Protein AF-A0A7R9QNR3-F1 (afdb_monomer)

Foldseek 3Di:
DDPFPEDEDDDQALVQKDFDADDLFWGWIDSPFKIWIFGKDAPVCLVPDLVNRVVVVVVVLCCCVPPVVVVDPPVVDDRWGKYKDALSRQVSVCVNVVVVDDPVSVRIDGNGSPPPDRIHITTMGTDPVDDDPVVVVVPPDDPD

Sequence (144 aa):
MLIQSTVRLDFEAADDLQYRGEGNSALVVSLGRDVLRFFKHAPREDKQSCEESFQRI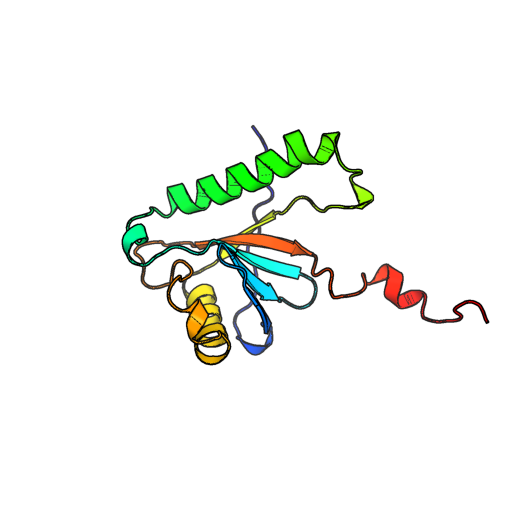QRHIHFVETVVRHVISPDFYSTPRVALLSRKQMKTIAKLIGDKRPSFRLSKGIQCADSACAQTAALLLPDYCCLPQHLRDFRTEGPI

Solvent-accessible surface area (backbone atoms only — not comparable to full-atom values): 8729 Å² total; per-residue (Å²): 132,83,85,72,67,68,37,78,74,93,67,90,62,55,86,63,48,40,82,70,51,70,64,92,57,32,41,34,36,29,59,76,64,32,26,41,41,34,63,42,41,43,77,88,46,70,77,63,46,66,62,57,57,46,51,51,51,51,52,52,41,48,45,42,67,73,47,43,54,81,76,42,65,69,90,81,54,76,84,54,34,43,31,52,37,48,44,69,46,39,46,41,49,52,60,61,42,65,83,69,56,61,76,92,55,64,73,41,42,61,91,56,50,84,49,97,54,78,58,50,70,31,38,34,40,74,28,84,91,49,82,54,72,85,62,60,74,66,76,71,80,75,90,128

Mean predicted aligned error: 7.32 Å

Structure (mmCIF, N/CA/C/O backbone):
data_AF-A0A7R9QNR3-F1
#
_entry.id   AF-A0A7R9QNR3-F1
#
loop_
_atom_site.group_PDB
_atom_site.id
_atom_site.type_symbol
_atom_site.label_atom_id
_atom_site.label_alt_id
_atom_site.label_comp_id
_atom_site.label_asym_id
_atom_site.label_entity_id
_atom_site.label_seq_id
_atom_site.pdbx_PDB_ins_code
_atom_site.Cartn_x
_atom_site.Cartn_y
_atom_site.Cartn_z
_atom_site.occupancy
_atom_site.B_iso_or_equiv
_atom_site.auth_seq_id
_atom_site.auth_comp_id
_atom_site.auth_asym_id
_atom_site.auth_atom_id
_atom_site.pdbx_PDB_model_num
ATOM 1 N N . MET A 1 1 ? -20.740 15.239 -0.648 1.00 36.44 1 MET A N 1
ATOM 2 C CA . MET A 1 1 ? -19.598 15.274 0.289 1.00 36.44 1 MET A CA 1
ATOM 3 C C . MET A 1 1 ? -19.464 13.872 0.877 1.00 36.44 1 MET A C 1
ATOM 5 O O . MET A 1 1 ? -20.308 13.485 1.671 1.00 36.44 1 MET A O 1
ATOM 9 N N . LEU A 1 2 ? -18.528 13.056 0.376 1.00 46.47 2 LEU A N 1
ATOM 10 C CA . LEU A 1 2 ? -18.314 11.686 0.866 1.00 46.47 2 LEU A CA 1
ATOM 11 C C . LEU A 1 2 ? -17.600 11.769 2.218 1.00 46.47 2 LEU A C 1
ATOM 13 O O . LEU A 1 2 ? -16.467 12.240 2.287 1.00 46.47 2 LEU A O 1
ATOM 17 N N . ILE A 1 3 ? -18.274 11.351 3.289 1.00 46.00 3 ILE A N 1
ATOM 18 C CA . ILE A 1 3 ? -17.665 11.201 4.6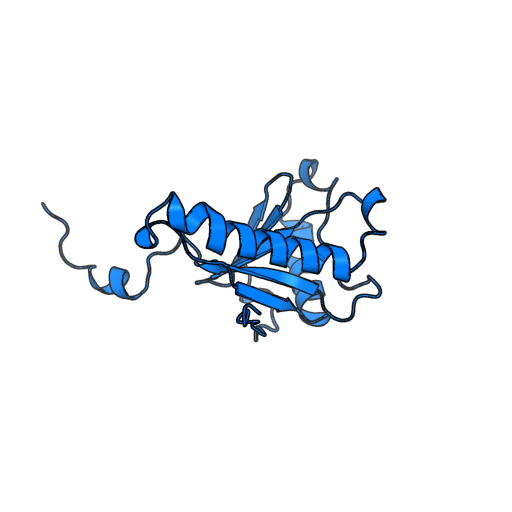13 1.00 46.00 3 ILE A CA 1
ATOM 19 C C . ILE A 1 3 ? -16.758 9.967 4.532 1.00 46.00 3 ILE A C 1
ATOM 21 O O . ILE A 1 3 ? -17.192 8.841 4.757 1.00 46.00 3 ILE A O 1
ATOM 25 N N . GLN A 1 4 ? -15.509 10.163 4.111 1.00 60.50 4 GLN A N 1
ATOM 26 C CA . GLN A 1 4 ? -14.517 9.092 4.062 1.00 60.50 4 GLN A CA 1
ATOM 27 C C . GLN A 1 4 ? -14.153 8.684 5.493 1.00 60.50 4 GLN A C 1
ATOM 29 O O . GLN A 1 4 ? -13.799 9.527 6.318 1.00 60.50 4 GLN A O 1
ATOM 34 N N . SER A 1 5 ? -14.228 7.386 5.798 1.00 69.94 5 SER A N 1
ATOM 35 C CA . SER A 1 5 ? -13.802 6.869 7.100 1.00 69.94 5 SER A CA 1
ATOM 36 C C . SER A 1 5 ? -12.274 6.814 7.161 1.00 69.94 5 SER A C 1
ATOM 38 O O . SER A 1 5 ? -11.634 5.820 6.819 1.00 69.94 5 SER A O 1
ATOM 40 N N . THR A 1 6 ? -11.674 7.924 7.575 1.00 82.62 6 THR A N 1
ATOM 41 C CA . THR A 1 6 ? -10.250 7.984 7.898 1.00 82.62 6 THR A CA 1
ATOM 42 C C . THR A 1 6 ? -9.975 7.202 9.179 1.00 82.62 6 THR A C 1
ATOM 44 O O . THR A 1 6 ? -10.734 7.277 10.144 1.00 82.62 6 THR A O 1
ATOM 47 N N . VAL A 1 7 ? -8.879 6.452 9.194 1.00 86.44 7 VAL A N 1
ATOM 48 C CA . VAL A 1 7 ? -8.469 5.584 10.299 1.00 86.44 7 VAL A CA 1
ATOM 49 C C . VAL A 1 7 ? -7.107 6.026 10.793 1.00 86.44 7 VAL A C 1
ATOM 51 O O . VAL A 1 7 ? -6.191 6.257 10.001 1.00 86.44 7 VAL A O 1
ATOM 54 N N . ARG A 1 8 ? -6.968 6.120 12.113 1.00 83.44 8 ARG A N 1
ATOM 55 C CA . ARG A 1 8 ? -5.664 6.156 12.767 1.00 83.44 8 ARG A CA 1
ATOM 56 C C . ARG A 1 8 ? -5.349 4.749 13.234 1.00 83.44 8 ARG A C 1
ATOM 58 O O . ARG A 1 8 ? -6.224 4.071 13.761 1.00 83.44 8 ARG A O 1
ATOM 65 N N . LEU A 1 9 ? -4.135 4.310 12.950 1.00 84.88 9 LEU A N 1
ATOM 66 C CA . LEU A 1 9 ? -3.680 2.982 13.320 1.00 84.88 9 LEU A CA 1
ATOM 67 C C . LEU A 1 9 ? -2.853 3.074 14.591 1.00 84.88 9 LEU A C 1
ATOM 69 O O . LEU A 1 9 ? -2.012 3.965 14.701 1.00 84.88 9 LEU A O 1
ATOM 73 N N . ASP A 1 10 ? -3.047 2.110 15.478 1.00 79.69 10 ASP A N 1
ATOM 74 C CA . ASP A 1 10 ? -2.297 1.983 16.720 1.00 79.69 10 ASP A CA 1
ATOM 75 C C . ASP A 1 10 ? -1.333 0.801 16.581 1.00 79.69 10 ASP A C 1
ATOM 77 O O . ASP A 1 10 ? -1.605 -0.314 17.011 1.00 79.69 10 ASP A O 1
ATOM 81 N N . PHE A 1 11 ? -0.210 1.044 15.904 1.00 81.25 11 PHE A N 1
ATOM 82 C CA . PHE A 1 11 ? 0.948 0.153 15.932 1.00 81.25 11 PHE A CA 1
ATOM 83 C C . PHE A 1 11 ? 2.199 0.983 16.190 1.00 81.25 11 PHE A C 1
ATOM 85 O O . PHE A 1 11 ? 2.378 2.066 15.619 1.00 81.25 11 PHE A O 1
ATOM 92 N N . GLU A 1 12 ? 3.061 0.468 17.059 1.00 67.06 12 GLU A N 1
ATOM 93 C CA . GLU A 1 12 ? 4.281 1.153 17.485 1.00 67.06 12 GLU A CA 1
ATOM 94 C C . GLU A 1 12 ? 5.549 0.394 17.075 1.00 67.06 12 GLU A C 1
ATOM 96 O O . GLU A 1 12 ? 6.577 1.027 16.810 1.00 67.06 12 GLU A O 1
ATOM 101 N N . ALA A 1 13 ? 5.474 -0.937 16.984 1.00 71.19 13 ALA A N 1
ATOM 102 C CA . ALA A 1 13 ? 6.604 -1.818 16.718 1.00 71.19 13 ALA A CA 1
ATOM 103 C C . ALA A 1 13 ? 6.573 -2.399 15.296 1.00 71.19 13 ALA A C 1
ATOM 105 O O . ALA A 1 13 ? 5.539 -2.449 14.632 1.00 71.19 13 ALA A O 1
ATOM 106 N N . ALA A 1 14 ? 7.744 -2.823 14.814 1.00 71.44 14 ALA A N 1
ATOM 107 C CA . ALA A 1 14 ? 7.875 -3.477 13.511 1.00 71.44 14 ALA A CA 1
ATOM 108 C C . ALA A 1 14 ? 7.367 -4.926 13.526 1.00 71.44 14 ALA A C 1
ATOM 110 O O . ALA A 1 14 ? 7.065 -5.457 12.462 1.00 71.44 14 ALA A O 1
ATOM 111 N N . ASP A 1 15 ? 7.274 -5.546 14.702 1.00 74.88 15 ASP A N 1
ATOM 112 C CA . ASP A 1 15 ? 6.916 -6.961 14.855 1.00 74.88 15 ASP A CA 1
ATOM 113 C C . ASP A 1 15 ? 5.451 -7.231 14.477 1.00 74.88 15 ASP A C 1
ATOM 115 O O . ASP A 1 15 ? 5.116 -8.320 14.012 1.00 74.88 15 ASP A O 1
ATOM 119 N N . ASP A 1 16 ? 4.606 -6.199 14.554 1.00 77.88 16 ASP A N 1
ATOM 120 C CA . ASP A 1 16 ? 3.215 -6.224 14.089 1.00 77.88 16 ASP A CA 1
ATOM 121 C C . ASP A 1 16 ? 3.098 -6.133 12.557 1.00 77.88 16 ASP A C 1
ATOM 123 O O . ASP A 1 16 ? 2.007 -6.251 11.991 1.00 77.88 16 ASP A O 1
ATOM 127 N N . LEU A 1 17 ? 4.217 -5.892 11.863 1.00 91.19 17 LEU A N 1
ATOM 128 C CA . LEU A 1 17 ? 4.251 -5.579 10.444 1.00 91.19 17 LEU A CA 1
ATOM 129 C C 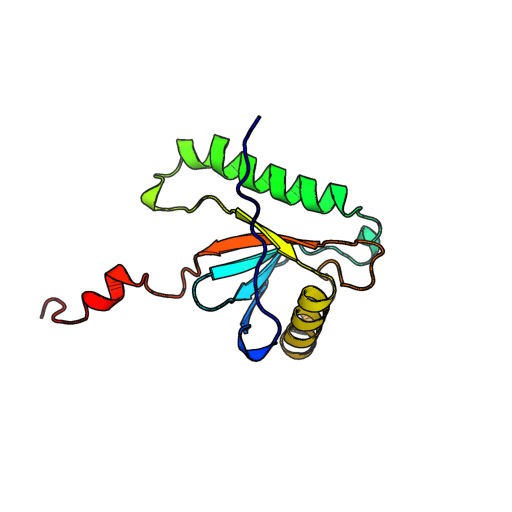. LEU A 1 17 ? 5.010 -6.624 9.636 1.00 91.19 17 LEU A C 1
ATOM 131 O O . LEU A 1 17 ? 6.124 -7.043 9.949 1.00 91.19 17 LEU A O 1
ATOM 135 N N . GLN A 1 18 ? 4.453 -6.965 8.478 1.00 93.56 18 GLN A N 1
ATOM 136 C CA . GLN A 1 18 ? 5.126 -7.836 7.520 1.00 93.56 18 GLN A CA 1
ATOM 137 C C . GLN A 1 18 ? 5.145 -7.203 6.137 1.00 93.56 18 GLN A C 1
ATOM 139 O O . GLN A 1 18 ? 4.109 -6.817 5.603 1.00 93.56 18 GLN A O 1
ATOM 144 N N . TYR A 1 19 ? 6.322 -7.116 5.516 1.00 95.06 19 TYR A N 1
ATOM 145 C CA . TYR A 1 19 ? 6.401 -6.779 4.097 1.00 95.06 19 TYR A CA 1
ATOM 146 C C . TYR A 1 19 ? 5.685 -7.867 3.293 1.00 95.06 19 TYR A C 1
ATOM 148 O O . TYR A 1 19 ? 6.056 -9.037 3.387 1.00 95.06 19 TYR A O 1
ATOM 156 N N . ARG A 1 20 ? 4.648 -7.488 2.538 1.00 95.06 20 ARG A N 1
ATOM 157 C CA . ARG A 1 20 ? 3.825 -8.450 1.795 1.00 95.06 20 ARG A CA 1
ATOM 158 C C . ARG A 1 20 ? 4.236 -8.555 0.334 1.00 95.06 20 ARG A C 1
ATOM 160 O O . ARG A 1 20 ? 4.209 -9.637 -0.238 1.00 95.06 20 ARG A O 1
ATOM 167 N N . GLY A 1 21 ? 4.611 -7.433 -0.268 1.00 95.69 21 GLY A N 1
ATOM 168 C CA . GLY A 1 21 ? 5.049 -7.384 -1.655 1.00 95.69 21 GLY A CA 1
ATOM 169 C C . GLY A 1 21 ? 4.919 -5.993 -2.253 1.00 95.69 21 GLY A C 1
ATOM 170 O O . GLY A 1 21 ? 4.434 -5.054 -1.622 1.00 95.69 21 GLY A O 1
ATOM 171 N N . GLU A 1 22 ? 5.338 -5.849 -3.506 1.00 97.12 22 GLU A N 1
ATOM 172 C CA . GLU A 1 22 ? 5.212 -4.586 -4.222 1.00 97.12 22 GLU A CA 1
ATOM 173 C C . GLU A 1 22 ? 5.020 -4.785 -5.726 1.00 97.12 22 GLU A C 1
ATOM 175 O O . GLU A 1 22 ? 5.601 -5.683 -6.338 1.00 97.12 22 GLU A O 1
ATOM 180 N N . GLY A 1 23 ? 4.228 -3.896 -6.326 1.00 94.75 23 GLY A N 1
ATOM 181 C CA . GLY A 1 23 ? 4.081 -3.686 -7.766 1.00 94.75 23 GLY A CA 1
ATOM 182 C C . GLY A 1 23 ? 5.040 -2.605 -8.285 1.00 94.75 23 GLY A C 1
ATOM 183 O O . GLY A 1 23 ? 5.900 -2.116 -7.558 1.00 94.75 23 GLY A O 1
ATOM 184 N N . ASN A 1 24 ? 4.895 -2.168 -9.540 1.00 93.06 24 ASN A N 1
ATOM 185 C CA . ASN A 1 24 ? 5.621 -0.978 -10.023 1.00 93.06 24 ASN A CA 1
ATOM 186 C C . ASN A 1 24 ? 5.088 0.317 -9.379 1.00 93.06 24 ASN A C 1
ATOM 188 O O . ASN A 1 24 ? 5.858 1.228 -9.092 1.00 93.06 24 ASN A O 1
ATOM 192 N N . SER A 1 25 ? 3.779 0.383 -9.129 1.00 91.81 25 SER A N 1
ATOM 193 C CA . SER A 1 25 ? 3.088 1.612 -8.707 1.00 91.81 25 SER A CA 1
ATOM 194 C C . SER A 1 25 ? 2.757 1.669 -7.217 1.00 91.81 25 SER A C 1
ATOM 196 O O . SER A 1 25 ? 2.351 2.723 -6.736 1.00 91.81 25 SER A O 1
ATOM 198 N N . ALA A 1 26 ? 2.873 0.552 -6.495 1.00 94.81 26 ALA A N 1
ATOM 199 C CA . ALA A 1 26 ? 2.485 0.472 -5.091 1.00 94.81 26 ALA A CA 1
ATOM 200 C C . ALA A 1 26 ? 3.316 -0.555 -4.314 1.00 94.81 26 ALA A C 1
ATOM 202 O O . ALA A 1 26 ? 3.815 -1.513 -4.905 1.00 94.81 26 ALA A O 1
ATOM 203 N N . LEU A 1 27 ? 3.418 -0.357 -3.003 1.00 95.88 27 LEU A N 1
ATOM 204 C CA . LEU A 1 27 ? 4.034 -1.257 -2.029 1.00 95.88 27 LEU A CA 1
ATOM 205 C C . LEU A 1 27 ? 3.003 -1.635 -0.961 1.00 95.88 27 LEU A C 1
ATOM 207 O O . LEU A 1 27 ? 2.170 -0.805 -0.600 1.00 95.88 27 LEU A O 1
ATOM 211 N N . VAL A 1 28 ? 3.049 -2.876 -0.472 1.00 97.00 28 VAL A N 1
ATOM 212 C CA . VAL A 1 28 ? 2.076 -3.420 0.480 1.00 97.00 28 VAL A CA 1
ATOM 213 C C . VAL A 1 28 ? 2.769 -3.944 1.739 1.00 97.00 28 VAL A C 1
ATOM 215 O O . VAL A 1 28 ? 3.701 -4.751 1.669 1.00 97.00 28 VAL A O 1
ATOM 218 N N . VAL A 1 29 ? 2.276 -3.503 2.895 1.00 95.94 29 VAL A N 1
ATOM 219 C CA . VAL A 1 29 ? 2.668 -3.975 4.229 1.00 95.94 29 VAL A CA 1
ATOM 220 C C . VAL A 1 29 ? 1.439 -4.555 4.915 1.00 95.94 29 VAL A C 1
ATOM 222 O O . VAL A 1 29 ? 0.364 -3.979 4.853 1.00 95.94 29 VAL A O 1
ATOM 225 N N . SER A 1 30 ? 1.589 -5.699 5.559 1.00 94.50 30 SER A N 1
ATOM 226 C CA . SER A 1 30 ? 0.548 -6.385 6.313 1.00 94.50 30 SER A CA 1
ATOM 227 C C . SER A 1 30 ? 0.554 -5.959 7.777 1.00 94.50 30 SER A C 1
ATOM 229 O O . SER A 1 30 ? 1.624 -5.901 8.376 1.00 94.50 30 SER A O 1
ATOM 231 N N . LEU A 1 31 ? -0.644 -5.753 8.326 1.00 91.88 31 LEU A N 1
ATOM 232 C CA . LEU A 1 31 ? -0.989 -5.539 9.739 1.00 91.88 31 LEU A CA 1
ATOM 233 C C . LEU A 1 31 ? -1.646 -6.800 10.347 1.00 91.88 31 LEU A C 1
ATOM 235 O O . LEU A 1 31 ? -2.456 -6.728 11.269 1.00 91.88 31 LEU A O 1
ATOM 239 N N . GLY A 1 32 ? -1.407 -7.971 9.752 1.00 87.88 32 GLY A N 1
ATOM 240 C CA . GLY A 1 32 ? -2.045 -9.227 10.137 1.00 87.88 32 GLY A CA 1
ATOM 241 C C . GLY A 1 32 ? -3.348 -9.459 9.377 1.00 87.88 32 GLY A C 1
ATOM 242 O O . GLY A 1 32 ? -3.365 -10.250 8.443 1.00 87.88 32 GLY A O 1
ATOM 243 N N . ARG A 1 33 ? -4.443 -8.794 9.770 1.00 88.00 33 ARG A N 1
ATOM 244 C CA . ARG A 1 33 ? -5.761 -8.955 9.108 1.00 88.00 33 ARG A CA 1
ATOM 245 C C . ARG A 1 33 ? -6.036 -7.941 8.007 1.00 88.00 33 ARG A C 1
ATOM 247 O O . ARG A 1 33 ? -6.865 -8.198 7.140 1.00 88.00 33 ARG A O 1
ATOM 254 N N . ASP A 1 34 ? -5.335 -6.821 8.051 1.00 92.44 34 ASP A N 1
ATOM 255 C CA . ASP A 1 34 ? -5.422 -5.756 7.066 1.00 92.44 34 ASP A CA 1
ATOM 256 C C . ASP A 1 34 ? -4.062 -5.556 6.401 1.00 92.44 34 ASP A C 1
ATOM 258 O O . ASP A 1 34 ? -3.017 -5.973 6.906 1.00 92.44 34 ASP A O 1
ATOM 262 N N . VAL A 1 35 ? -4.065 -4.871 5.267 1.00 95.56 35 VAL A N 1
ATOM 263 C CA . VAL A 1 35 ? -2.870 -4.414 4.577 1.00 95.56 35 VAL A CA 1
ATOM 264 C C . VAL A 1 35 ? -2.921 -2.911 4.349 1.00 95.56 35 VAL A C 1
ATOM 266 O O . VAL A 1 35 ? -3.949 -2.325 4.009 1.00 95.56 35 VAL A O 1
ATOM 269 N N . LEU A 1 36 ? -1.759 -2.293 4.490 1.00 96.12 36 LEU A N 1
ATOM 270 C CA . LEU A 1 36 ? -1.463 -0.938 4.076 1.00 96.12 36 LEU A CA 1
ATOM 271 C C . LEU A 1 36 ? -0.869 -0.958 2.676 1.00 96.12 36 LEU A C 1
ATOM 273 O O . LEU A 1 36 ? 0.197 -1.534 2.448 1.00 96.12 36 LEU A O 1
ATOM 277 N N . ARG A 1 37 ? -1.533 -0.286 1.740 1.00 96.31 37 ARG A N 1
ATOM 278 C CA . ARG A 1 37 ? -1.063 -0.099 0.370 1.00 96.31 37 ARG A CA 1
ATOM 279 C C . ARG A 1 37 ? -0.645 1.352 0.153 1.00 96.31 37 ARG A C 1
ATOM 281 O O . ARG A 1 37 ? -1.471 2.263 0.149 1.00 96.31 37 ARG A O 1
ATOM 288 N N . PHE A 1 38 ? 0.646 1.536 -0.090 1.00 94.12 38 PHE A N 1
ATOM 289 C CA . PHE A 1 38 ? 1.288 2.818 -0.360 1.00 94.12 38 PHE A CA 1
ATOM 290 C C . PHE A 1 38 ? 1.502 2.993 -1.857 1.00 94.12 38 PHE A C 1
ATOM 292 O O . PHE A 1 38 ? 1.943 2.059 -2.529 1.00 94.12 38 PHE A O 1
ATOM 299 N N . PHE A 1 39 ? 1.246 4.187 -2.387 1.00 92.12 39 PHE A N 1
ATOM 300 C CA . PHE A 1 39 ? 1.674 4.520 -3.742 1.00 92.12 39 PHE A CA 1
ATOM 301 C C . PHE A 1 39 ? 3.178 4.787 -3.774 1.00 92.12 39 PHE A C 1
ATOM 303 O O . PHE A 1 39 ? 3.744 5.343 -2.835 1.00 92.12 39 PHE A O 1
ATOM 310 N N . LYS A 1 40 ? 3.822 4.341 -4.855 1.00 90.38 40 LYS A N 1
ATOM 311 C CA . LYS A 1 40 ? 5.240 4.590 -5.093 1.00 90.38 40 LYS A CA 1
ATOM 312 C C . LYS A 1 40 ? 5.445 5.787 -6.010 1.00 90.38 40 LYS A C 1
ATOM 314 O O . LYS A 1 40 ? 4.669 5.981 -6.950 1.00 90.38 40 LYS A O 1
ATOM 319 N N . HIS A 1 41 ? 6.537 6.494 -5.763 1.00 85.38 41 HIS A N 1
ATOM 320 C CA . HIS A 1 41 ? 6.973 7.683 -6.480 1.00 85.38 41 HIS A CA 1
ATOM 321 C C . HIS A 1 41 ? 8.424 7.493 -6.926 1.00 85.38 41 HIS A C 1
ATOM 323 O O . HIS A 1 41 ? 9.211 6.808 -6.261 1.00 85.38 41 HIS A O 1
ATOM 329 N N . ALA A 1 42 ? 8.767 8.022 -8.096 1.00 81.94 42 ALA A N 1
ATOM 33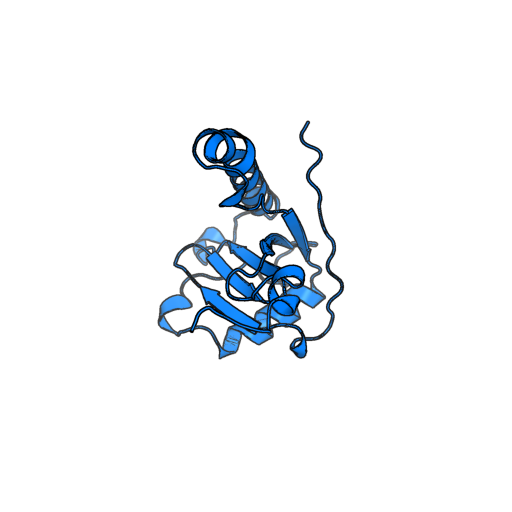0 C CA . ALA A 1 42 ? 10.158 8.079 -8.528 1.00 81.94 42 ALA A CA 1
ATOM 331 C C . ALA A 1 42 ? 10.908 9.192 -7.763 1.00 81.94 42 ALA A C 1
ATOM 333 O O . ALA A 1 42 ? 10.291 10.195 -7.433 1.00 81.94 42 ALA A O 1
ATOM 334 N N . PRO A 1 43 ? 12.237 9.107 -7.577 1.00 68.38 43 PRO A N 1
ATOM 335 C CA . PRO A 1 43 ? 13.013 10.138 -6.872 1.00 68.38 43 PRO A CA 1
ATOM 336 C C . PRO A 1 43 ? 12.880 11.550 -7.471 1.00 68.38 43 PRO A C 1
ATOM 338 O O . PRO A 1 43 ? 12.994 12.563 -6.795 1.00 68.38 43 PRO A O 1
ATOM 341 N N . ARG A 1 44 ? 12.617 11.652 -8.781 1.00 60.88 44 ARG A N 1
ATOM 342 C CA . ARG A 1 44 ? 12.366 12.945 -9.449 1.00 60.88 44 ARG A CA 1
ATOM 343 C C . ARG A 1 44 ? 10.958 13.493 -9.191 1.00 60.88 44 ARG A C 1
ATOM 345 O O . ARG A 1 44 ? 10.724 14.680 -9.394 1.00 60.88 44 ARG A O 1
ATOM 352 N N . GLU A 1 45 ? 10.047 12.634 -8.746 1.00 59.19 45 GLU A N 1
ATOM 353 C CA . GLU A 1 45 ? 8.690 12.956 -8.301 1.00 59.19 45 GLU A CA 1
ATOM 354 C C . GLU A 1 45 ? 8.647 13.265 -6.794 1.00 59.19 45 GLU A C 1
ATOM 356 O O . GLU A 1 45 ? 7.571 13.545 -6.285 1.00 59.19 45 GLU A O 1
ATOM 361 N N . ASP A 1 46 ? 9.782 13.303 -6.079 1.00 54.50 46 ASP A N 1
ATOM 362 C CA . ASP A 1 46 ? 9.854 13.649 -4.642 1.00 54.50 46 ASP A CA 1
ATOM 363 C C . ASP A 1 46 ? 9.380 15.086 -4.325 1.00 54.50 46 ASP A C 1
ATOM 365 O O . ASP A 1 46 ? 9.279 15.481 -3.164 1.00 54.50 46 ASP A O 1
ATOM 369 N N . LYS A 1 47 ? 9.057 15.879 -5.358 1.00 55.12 47 LYS A N 1
ATOM 370 C CA . LYS A 1 47 ? 8.358 17.168 -5.236 1.00 55.12 47 LYS A CA 1
ATOM 371 C C . LYS A 1 47 ? 6.838 17.039 -5.146 1.00 55.12 47 LYS A C 1
ATOM 373 O O . LYS A 1 47 ? 6.175 18.055 -4.959 1.00 55.12 47 LYS A O 1
ATOM 378 N N . GLN A 1 48 ? 6.290 15.837 -5.313 1.00 63.12 48 GLN A N 1
ATOM 379 C CA . GLN A 1 48 ? 4.858 15.615 -5.230 1.00 63.12 48 GLN A CA 1
ATOM 380 C C . GLN A 1 48 ? 4.413 15.899 -3.794 1.00 63.12 48 GLN A C 1
ATOM 382 O O . GLN A 1 48 ? 4.899 15.303 -2.829 1.00 63.12 48 GLN A O 1
ATOM 387 N N . SER A 1 49 ? 3.550 16.897 -3.649 1.00 69.19 49 SER A N 1
ATOM 388 C CA . SER A 1 49 ? 3.106 17.367 -2.344 1.00 69.19 49 SER A CA 1
ATOM 389 C C . SER A 1 49 ? 2.319 16.269 -1.624 1.00 69.19 49 SER A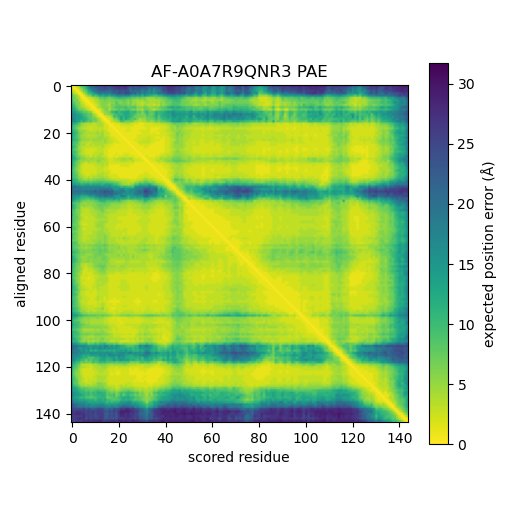 C 1
ATOM 391 O O . SER A 1 49 ? 1.685 15.414 -2.247 1.00 69.19 49 SER A O 1
ATOM 393 N N . CYS A 1 50 ? 2.307 16.308 -0.289 1.00 75.25 50 CYS A N 1
ATOM 394 C CA . CYS A 1 50 ? 1.441 15.437 0.516 1.00 75.25 50 CYS A CA 1
ATOM 395 C C . CYS A 1 50 ? -0.017 15.485 0.051 1.00 75.25 50 CYS A C 1
ATOM 397 O O . CYS A 1 50 ? -0.714 14.473 0.069 1.00 75.25 50 CYS A O 1
ATOM 399 N N . GLU A 1 51 ? -0.445 16.667 -0.390 1.00 80.12 51 GLU A N 1
ATOM 400 C CA . GLU A 1 51 ? -1.773 16.926 -0.922 1.00 80.12 51 GLU A CA 1
ATOM 401 C C . GLU A 1 51 ? -2.030 16.127 -2.204 1.00 80.12 51 GLU A C 1
ATOM 403 O O . GLU A 1 51 ? -3.034 15.432 -2.308 1.00 80.12 51 GLU A O 1
ATOM 408 N N . GLU A 1 52 ? -1.098 16.116 -3.158 1.00 82.56 52 GLU A N 1
ATOM 409 C CA . GLU A 1 52 ? -1.240 15.327 -4.390 1.00 82.56 52 GLU A CA 1
ATOM 410 C C . GLU A 1 52 ? -1.273 13.817 -4.115 1.00 82.56 52 GLU A C 1
ATOM 412 O O . GLU A 1 52 ? -2.064 13.084 -4.725 1.00 82.56 52 GLU A O 1
ATOM 417 N N . SER A 1 53 ? -0.453 13.344 -3.171 1.00 81.94 53 SER A N 1
ATOM 418 C CA . SER A 1 53 ? -0.480 11.953 -2.702 1.00 81.94 53 SER A CA 1
ATOM 419 C C . SER A 1 53 ? -1.832 11.603 -2.074 1.00 81.94 53 SER A C 1
ATOM 421 O O . SER A 1 53 ? -2.412 10.554 -2.376 1.00 81.94 53 SER A O 1
ATOM 423 N N . PHE A 1 54 ? -2.379 12.498 -1.251 1.00 86.12 54 PHE A N 1
ATOM 424 C CA . PHE A 1 54 ? -3.686 12.327 -0.626 1.00 86.12 54 PHE A CA 1
ATOM 425 C C . PHE A 1 54 ? -4.822 12.347 -1.657 1.00 86.12 54 PHE A C 1
ATOM 427 O O . PHE A 1 54 ? -5.645 11.433 -1.695 1.00 86.12 54 PHE A O 1
ATOM 434 N N . GLN A 1 55 ? -4.815 13.298 -2.590 1.00 88.38 55 GLN A N 1
ATOM 435 C CA . GLN A 1 55 ? -5.775 13.363 -3.694 1.00 88.38 55 GLN A CA 1
ATOM 436 C C . GLN A 1 55 ? -5.723 12.116 -4.580 1.00 88.38 55 GLN A C 1
ATOM 438 O O . GLN A 1 55 ? -6.745 11.668 -5.102 1.00 88.38 55 GLN A O 1
ATOM 443 N N . ARG A 1 56 ? -4.546 11.510 -4.771 1.00 89.38 56 ARG A N 1
ATOM 444 C CA . ARG A 1 56 ? -4.422 10.231 -5.486 1.00 89.38 56 ARG A CA 1
ATOM 445 C C . ARG A 1 56 ? -5.146 9.100 -4.753 1.00 89.38 56 ARG A C 1
ATOM 447 O O . ARG A 1 56 ? -5.835 8.314 -5.403 1.00 89.38 56 ARG A O 1
ATOM 454 N N . ILE A 1 57 ? -5.035 9.038 -3.427 1.00 91.94 57 ILE A N 1
ATOM 455 C CA . ILE A 1 57 ? -5.790 8.098 -2.585 1.00 91.94 57 ILE A CA 1
ATOM 456 C C . ILE A 1 57 ? -7.294 8.356 -2.704 1.00 91.94 57 ILE A C 1
ATOM 458 O O . ILE A 1 57 ? -8.053 7.423 -2.964 1.00 91.94 57 ILE A O 1
ATOM 462 N N . GLN A 1 58 ? -7.723 9.614 -2.601 1.00 91.81 58 GLN A N 1
ATOM 463 C CA . GLN A 1 58 ? -9.137 9.972 -2.700 1.00 91.81 58 GLN A CA 1
ATOM 464 C C . GLN A 1 58 ? -9.731 9.624 -4.064 1.00 91.81 58 GLN A C 1
ATOM 466 O O . GLN A 1 58 ? 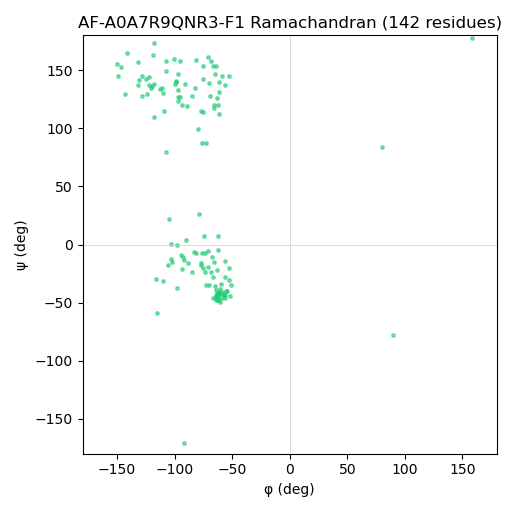-10.808 9.036 -4.122 1.00 91.81 58 GLN A O 1
ATOM 471 N N . ARG A 1 59 ? -9.014 9.911 -5.158 1.00 93.56 59 ARG A N 1
ATOM 472 C CA . ARG A 1 59 ? -9.426 9.518 -6.514 1.00 93.56 59 ARG A CA 1
ATOM 473 C C . ARG A 1 59 ? -9.548 8.005 -6.659 1.00 93.56 59 ARG A C 1
ATOM 475 O O . ARG A 1 59 ? -10.472 7.538 -7.315 1.00 93.56 59 ARG A O 1
ATOM 482 N N . HIS A 1 60 ? -8.645 7.242 -6.041 1.00 93.94 60 HIS A N 1
ATOM 483 C CA . HIS A 1 60 ? -8.717 5.783 -6.060 1.00 93.94 60 HIS A CA 1
ATOM 484 C C . HIS A 1 60 ? -9.973 5.263 -5.353 1.00 93.94 60 HIS A C 1
ATOM 486 O O . HIS A 1 60 ? -10.687 4.443 -5.918 1.00 93.94 60 HIS A O 1
ATOM 492 N N . ILE A 1 61 ? -10.263 5.763 -4.149 1.00 93.50 61 ILE A N 1
ATOM 493 C CA . ILE A 1 61 ? -11.469 5.382 -3.398 1.00 93.50 61 ILE A CA 1
ATOM 494 C C . ILE A 1 61 ? -12.722 5.786 -4.172 1.00 93.50 61 ILE A C 1
ATOM 496 O O . ILE A 1 61 ? -13.607 4.959 -4.368 1.00 93.50 61 ILE A O 1
ATOM 500 N N . HIS A 1 62 ? -12.756 7.017 -4.685 1.00 94.12 62 HIS A N 1
ATOM 501 C CA . HIS A 1 62 ? -13.878 7.512 -5.471 1.00 94.12 62 HIS A CA 1
ATOM 502 C C . HIS A 1 62 ? -14.155 6.616 -6.681 1.00 94.12 62 HIS A C 1
ATOM 504 O O . HIS A 1 62 ? -15.292 6.220 -6.889 1.00 94.12 62 HIS A O 1
ATOM 510 N N . PHE A 1 63 ? -13.117 6.226 -7.426 1.00 94.12 63 PHE A N 1
ATOM 511 C CA . PHE A 1 63 ? -13.253 5.295 -8.546 1.00 94.12 63 PHE A CA 1
ATOM 512 C C . PHE A 1 63 ? -13.847 3.942 -8.122 1.00 94.12 63 PHE A C 1
ATOM 514 O O . PHE A 1 63 ? -14.702 3.395 -8.818 1.00 94.12 63 PHE A O 1
ATOM 521 N N . VAL A 1 64 ? -13.431 3.399 -6.974 1.00 93.38 64 VAL A N 1
ATOM 522 C CA . VAL A 1 64 ? -14.005 2.149 -6.454 1.00 93.38 64 VAL A CA 1
ATOM 523 C C . VAL A 1 64 ? -15.492 2.323 -6.122 1.00 93.38 64 VAL A C 1
ATOM 525 O O . VAL A 1 64 ? -16.315 1.488 -6.491 1.00 93.38 64 VAL A O 1
ATOM 528 N N . GLU A 1 65 ? -15.858 3.426 -5.477 1.00 91.19 65 GLU A N 1
ATOM 529 C CA . GLU A 1 65 ? -17.234 3.679 -5.043 1.00 91.19 65 GLU A CA 1
ATOM 530 C C . GLU A 1 65 ? -18.196 4.018 -6.185 1.00 91.19 65 GLU A C 1
ATOM 532 O O . GLU A 1 65 ? -19.368 3.651 -6.102 1.00 91.19 65 GLU A O 1
ATOM 537 N N . THR A 1 66 ? -17.728 4.720 -7.221 1.00 92.81 66 THR A N 1
ATOM 538 C CA . THR A 1 66 ? -18.587 5.248 -8.295 1.00 92.81 66 THR A CA 1
ATOM 539 C C . THR A 1 66 ? -18.480 4.503 -9.610 1.00 92.81 66 THR A C 1
ATOM 541 O O . THR A 1 66 ? -19.363 4.652 -10.445 1.00 92.81 66 THR A O 1
ATOM 544 N N . VAL A 1 67 ? -17.430 3.711 -9.823 1.00 94.31 67 VAL A N 1
ATOM 545 C CA . VAL A 1 67 ? -17.271 2.923 -11.052 1.00 94.31 67 VAL A CA 1
ATOM 546 C C . VAL A 1 67 ? -17.310 1.443 -10.723 1.00 94.31 67 VAL A C 1
ATOM 548 O O . VAL A 1 67 ? -18.190 0.734 -11.205 1.00 94.31 67 VAL A O 1
ATOM 551 N N . VAL A 1 68 ? -16.403 0.968 -9.864 1.00 93.81 68 VAL A N 1
ATOM 552 C CA . VAL A 1 68 ? -16.271 -0.475 -9.591 1.00 93.81 68 VAL A CA 1
ATOM 553 C C . VAL A 1 68 ? -17.552 -1.044 -8.989 1.00 93.81 68 VAL A C 1
ATOM 555 O O . VAL A 1 68 ? -18.007 -2.094 -9.436 1.00 93.81 68 VAL A O 1
ATOM 558 N N . ARG A 1 69 ? -18.192 -0.310 -8.073 1.00 90.19 69 ARG A N 1
ATOM 559 C CA . ARG A 1 69 ? -19.471 -0.690 -7.455 1.00 90.19 69 ARG A CA 1
ATOM 560 C C . ARG A 1 69 ? -20.588 -1.030 -8.443 1.00 90.19 69 ARG A C 1
ATOM 562 O O . ARG A 1 69 ? -21.472 -1.811 -8.107 1.00 90.19 69 ARG A O 1
ATOM 569 N N . HIS A 1 70 ? -20.593 -0.418 -9.625 1.00 92.75 70 HIS A N 1
ATOM 570 C CA . HIS A 1 70 ? -21.642 -0.631 -10.626 1.00 92.75 70 HIS A CA 1
ATOM 571 C C . HIS A 1 70 ? -21.301 -1.727 -11.638 1.00 92.75 70 HIS A C 1
ATOM 573 O O . HIS A 1 70 ? -22.169 -2.133 -12.404 1.00 92.75 70 HIS A O 1
ATOM 579 N N . VAL A 1 71 ? -20.053 -2.197 -11.649 1.00 95.75 71 VAL A N 1
ATOM 580 C CA . VAL A 1 71 ? -19.555 -3.190 -12.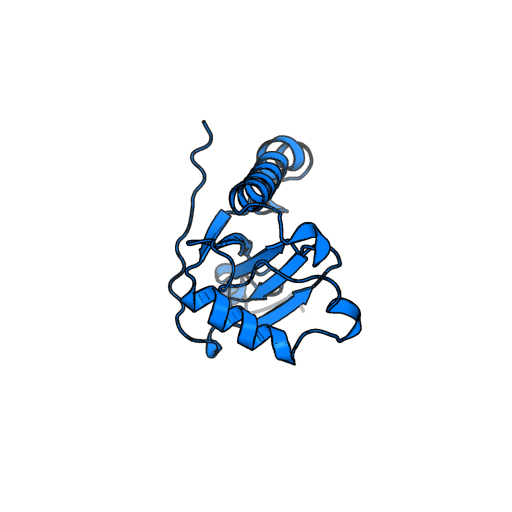612 1.00 95.75 71 VAL A CA 1
ATOM 581 C C . VAL A 1 71 ? -19.290 -4.539 -11.942 1.00 95.75 71 VAL A C 1
ATOM 583 O O . VAL A 1 71 ? -19.436 -5.580 -12.575 1.00 95.75 71 VAL A O 1
ATOM 586 N N . ILE A 1 72 ? -18.909 -4.535 -10.664 1.00 95.00 72 ILE A N 1
ATOM 587 C CA . ILE A 1 72 ? -18.545 -5.725 -9.891 1.00 95.00 72 ILE A CA 1
ATOM 588 C C . ILE A 1 72 ? -19.456 -5.811 -8.664 1.00 95.00 72 ILE A C 1
ATOM 590 O O . ILE A 1 72 ? -19.696 -4.795 -8.011 1.00 95.00 72 ILE A O 1
ATOM 594 N N . SER A 1 73 ? -19.947 -7.017 -8.331 1.00 91.88 73 SER A N 1
ATOM 595 C CA . SER A 1 73 ? -20.733 -7.208 -7.102 1.00 91.88 73 SER A CA 1
ATOM 596 C C . SER A 1 73 ? -19.928 -6.744 -5.878 1.00 91.88 73 SER A C 1
ATOM 598 O O . SER A 1 73 ? -18.741 -7.084 -5.785 1.00 91.88 73 SER A O 1
ATOM 600 N N . PRO A 1 74 ? -20.551 -6.032 -4.919 1.00 88.38 74 PRO A N 1
ATOM 601 C CA . PRO A 1 74 ? -19.935 -5.673 -3.642 1.00 88.38 74 PRO A CA 1
ATOM 602 C C . PRO A 1 74 ? -19.332 -6.849 -2.865 1.00 88.38 74 PRO A C 1
ATOM 604 O O . PRO A 1 74 ? -18.448 -6.632 -2.046 1.00 88.38 74 PRO A O 1
ATOM 607 N N . ASP A 1 75 ? -19.743 -8.087 -3.145 1.00 89.31 75 ASP A N 1
ATOM 608 C CA . ASP A 1 75 ? -19.189 -9.284 -2.496 1.00 89.31 75 ASP A CA 1
ATOM 609 C C . ASP A 1 75 ? -17.752 -9.612 -2.941 1.00 89.31 75 ASP A C 1
ATOM 611 O O . ASP A 1 75 ? -17.033 -10.330 -2.249 1.00 89.31 75 ASP A O 1
ATOM 615 N N . PHE A 1 76 ? -17.310 -9.089 -4.091 1.00 90.38 76 PHE A N 1
ATOM 616 C CA . PHE A 1 76 ? -15.992 -9.388 -4.669 1.00 90.38 76 PHE A CA 1
ATOM 617 C C . PHE A 1 76 ? -14.960 -8.278 -4.470 1.00 90.38 76 PHE A C 1
ATOM 619 O O . PHE A 1 76 ? -13.823 -8.405 -4.930 1.00 90.38 76 PHE A O 1
ATOM 626 N N . TYR A 1 77 ? -15.320 -7.176 -3.811 1.00 90.56 77 TYR A N 1
ATOM 627 C CA . TYR A 1 77 ? -14.374 -6.107 -3.520 1.00 90.56 77 TYR A CA 1
ATOM 628 C C . TYR A 1 77 ? -14.691 -5.425 -2.191 1.00 90.56 77 TYR A C 1
ATOM 630 O O . TYR A 1 77 ? -15.829 -5.351 -1.753 1.00 90.56 77 TYR A O 1
ATOM 638 N N . SER A 1 78 ? -13.667 -4.870 -1.550 1.00 89.44 78 SER A N 1
ATOM 639 C CA . SER A 1 78 ? -13.851 -3.974 -0.406 1.00 89.44 78 SER A CA 1
ATOM 640 C C . SER A 1 78 ? -13.468 -2.557 -0.788 1.00 89.44 78 SER A C 1
ATOM 642 O O . SER A 1 78 ? -12.414 -2.335 -1.391 1.00 89.44 78 SER A O 1
ATOM 644 N N . THR A 1 79 ? -14.303 -1.590 -0.406 1.00 91.25 79 THR A N 1
ATOM 645 C CA . THR A 1 79 ? -13.951 -0.174 -0.518 1.00 91.25 79 THR A CA 1
ATOM 646 C C . THR A 1 79 ? -12.784 0.127 0.426 1.00 91.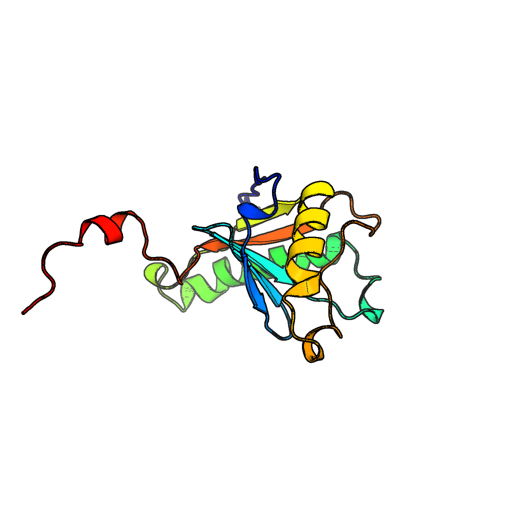25 79 THR A C 1
ATOM 648 O O . THR A 1 79 ? -12.920 -0.071 1.637 1.00 91.25 79 THR A O 1
ATOM 651 N N . PRO A 1 80 ? -11.634 0.602 -0.086 1.00 93.00 80 PRO A N 1
ATOM 652 C CA . PRO A 1 80 ? -10.498 0.927 0.762 1.00 93.00 80 PRO A CA 1
ATOM 653 C C . PRO A 1 80 ? -10.811 2.087 1.706 1.00 93.00 80 PRO A C 1
ATOM 655 O O . PRO A 1 80 ? -11.504 3.036 1.336 1.00 93.00 80 PRO A O 1
ATOM 658 N N . ARG A 1 81 ? -10.220 2.056 2.900 1.00 94.06 81 ARG A N 1
ATOM 659 C CA . ARG A 1 81 ? -10.253 3.175 3.852 1.00 94.06 81 ARG A CA 1
ATOM 660 C C . ARG A 1 81 ? -8.949 3.958 3.787 1.00 94.06 81 ARG A C 1
ATOM 662 O O . ARG A 1 81 ? -7.928 3.440 3.338 1.00 94.06 81 ARG A O 1
ATOM 669 N N . VAL A 1 82 ? -8.964 5.204 4.248 1.00 93.88 82 VAL A N 1
ATOM 670 C CA . VAL A 1 82 ? -7.741 6.013 4.331 1.00 93.88 82 VAL A CA 1
ATOM 671 C C . VAL A 1 82 ? -7.092 5.787 5.689 1.00 93.88 82 VAL A C 1
ATOM 673 O O . VAL A 1 82 ? -7.698 6.101 6.708 1.00 93.88 82 VAL A O 1
ATOM 676 N N . ALA A 1 83 ? -5.863 5.280 5.720 1.00 92.75 83 ALA A N 1
ATOM 677 C CA . ALA A 1 83 ? -5.048 5.246 6.930 1.00 92.75 83 ALA A CA 1
ATOM 678 C C . ALA A 1 83 ? -4.127 6.467 6.964 1.00 92.75 83 ALA A C 1
ATOM 680 O O . ALA A 1 83 ? -3.382 6.697 6.012 1.00 92.75 83 ALA A O 1
ATOM 681 N N . LEU A 1 84 ? -4.162 7.228 8.059 1.00 90.88 84 LEU A N 1
ATOM 682 C CA . LEU A 1 84 ? -3.188 8.284 8.333 1.00 90.88 84 LEU A CA 1
ATOM 683 C C . LEU A 1 84 ? -2.104 7.749 9.260 1.00 90.88 84 LEU A C 1
ATOM 685 O O . LEU A 1 84 ? -2.398 7.226 10.335 1.00 90.88 84 LEU A O 1
ATOM 689 N N . LEU A 1 85 ? -0.854 7.910 8.842 1.00 89.19 85 LEU A N 1
ATOM 690 C CA . LEU A 1 85 ? 0.319 7.412 9.537 1.00 89.19 85 LEU A CA 1
ATOM 691 C C . LEU A 1 85 ? 1.155 8.565 10.076 1.00 89.19 85 LEU A C 1
ATOM 693 O O . LEU A 1 85 ? 1.457 9.541 9.379 1.00 89.19 85 LEU A O 1
ATOM 697 N N . SER A 1 86 ? 1.564 8.412 11.331 1.00 88.31 86 SER A N 1
ATOM 698 C CA . SER A 1 86 ? 2.519 9.303 11.977 1.00 88.31 86 SER A CA 1
ATOM 699 C C . SER A 1 86 ? 3.929 9.123 11.411 1.00 88.31 86 SER A C 1
ATOM 701 O O . SER A 1 86 ? 4.290 8.081 10.855 1.00 88.31 86 SER A O 1
ATOM 703 N N . ARG A 1 87 ? 4.787 10.120 11.646 1.00 86.06 87 ARG A N 1
ATOM 704 C CA . ARG A 1 87 ? 6.213 10.044 11.305 1.00 86.06 87 ARG A CA 1
ATOM 705 C C . ARG A 1 87 ? 6.903 8.823 11.933 1.00 86.06 87 ARG A C 1
ATOM 707 O O . ARG A 1 87 ? 7.717 8.184 11.272 1.00 86.06 87 ARG A O 1
ATOM 714 N N . LYS A 1 88 ? 6.572 8.485 13.188 1.00 87.69 88 LYS A N 1
ATOM 715 C CA . LYS A 1 88 ? 7.121 7.317 13.906 1.00 87.69 88 LYS A CA 1
ATOM 716 C C . LYS A 1 88 ? 6.774 6.020 13.171 1.00 87.69 88 LYS A C 1
ATOM 718 O O . LYS A 1 88 ? 7.673 5.253 12.846 1.00 87.69 88 LYS A O 1
ATOM 723 N N . GLN A 1 89 ? 5.506 5.838 12.812 1.00 90.31 89 GLN A N 1
ATOM 724 C CA . GLN A 1 89 ? 5.034 4.669 12.063 1.00 90.31 89 GLN A CA 1
ATOM 725 C C . GLN A 1 89 ? 5.696 4.547 10.690 1.00 90.31 89 GLN A C 1
ATOM 727 O O . GLN A 1 89 ? 6.123 3.460 10.302 1.00 90.31 89 GLN A O 1
ATOM 732 N N . MET A 1 90 ? 5.853 5.664 9.976 1.00 89.81 90 MET A N 1
ATOM 733 C CA . MET A 1 90 ? 6.539 5.666 8.684 1.00 89.81 90 MET A CA 1
ATOM 734 C C . MET A 1 90 ? 8.020 5.294 8.803 1.00 89.81 90 MET A C 1
ATOM 736 O O . MET A 1 90 ? 8.529 4.590 7.934 1.00 89.81 90 MET A O 1
ATOM 740 N N . LYS A 1 91 ? 8.712 5.695 9.880 1.00 89.12 91 LYS A N 1
ATOM 741 C CA . LYS A 1 91 ? 10.088 5.237 10.155 1.00 89.12 91 LYS A CA 1
ATOM 742 C C . LYS A 1 91 ? 10.142 3.732 10.416 1.00 89.12 91 LYS A C 1
ATOM 744 O O . LYS A 1 91 ? 11.012 3.058 9.868 1.00 89.12 91 LYS A O 1
ATOM 749 N N . THR A 1 92 ? 9.201 3.203 11.198 1.00 90.62 92 THR A N 1
ATOM 750 C CA . THR A 1 92 ? 9.082 1.759 11.452 1.00 90.62 92 THR A CA 1
ATOM 751 C C . THR A 1 92 ? 8.884 0.982 10.146 1.00 90.62 92 THR A C 1
ATOM 753 O O . THR A 1 92 ? 9.598 0.013 9.892 1.00 90.62 92 THR A O 1
ATOM 756 N N . ILE A 1 93 ? 7.990 1.452 9.269 1.00 92.00 93 ILE A N 1
ATOM 757 C CA . ILE A 1 93 ? 7.764 0.854 7.945 1.00 92.00 93 ILE A CA 1
ATOM 758 C C . ILE A 1 93 ? 9.011 0.957 7.063 1.00 92.00 93 ILE A C 1
ATOM 760 O O . ILE A 1 93 ? 9.394 -0.032 6.444 1.00 92.00 93 ILE A O 1
ATOM 764 N N . ALA A 1 94 ? 9.661 2.122 7.006 1.00 90.31 94 ALA A N 1
ATOM 765 C CA . ALA A 1 94 ? 10.861 2.325 6.194 1.00 90.31 94 ALA A CA 1
ATOM 766 C C . ALA A 1 94 ? 11.983 1.349 6.584 1.00 90.31 94 ALA A C 1
ATOM 768 O O . ALA A 1 94 ? 12.599 0.743 5.708 1.00 90.31 94 ALA A O 1
ATOM 769 N N . LYS A 1 95 ? 12.185 1.133 7.891 1.00 90.19 95 LYS A N 1
ATOM 770 C CA . LYS A 1 95 ? 13.133 0.138 8.405 1.00 90.19 95 LYS A CA 1
ATOM 771 C C . LYS A 1 95 ? 12.741 -1.282 7.988 1.00 90.19 95 LYS A C 1
ATOM 773 O O . LYS A 1 95 ? 13.580 -2.013 7.479 1.00 90.19 95 LYS A O 1
ATOM 778 N N . LEU A 1 96 ? 11.470 -1.659 8.155 1.00 91.62 96 LEU A N 1
ATOM 779 C CA . LEU A 1 96 ? 10.967 -2.986 7.779 1.00 91.62 96 LEU A CA 1
ATOM 780 C C . LEU A 1 96 ? 11.208 -3.311 6.299 1.00 91.62 96 LEU A C 1
ATOM 782 O O . LEU A 1 96 ? 11.547 -4.446 5.965 1.00 91.62 96 LEU A O 1
ATOM 786 N N . ILE A 1 97 ? 10.961 -2.348 5.407 1.00 91.38 97 ILE A N 1
ATOM 787 C CA . ILE A 1 97 ? 11.024 -2.585 3.961 1.00 91.38 97 ILE A CA 1
ATOM 788 C C . ILE A 1 97 ? 12.441 -2.454 3.397 1.00 91.38 97 ILE A C 1
ATOM 790 O O . ILE A 1 97 ? 12.702 -3.035 2.348 1.00 91.38 97 ILE A O 1
ATOM 794 N N . GLY A 1 98 ? 13.342 -1.717 4.057 1.00 87.50 98 GLY A N 1
ATOM 795 C CA . GLY A 1 98 ? 14.708 -1.480 3.575 1.00 87.50 98 GLY A CA 1
ATOM 796 C C . GLY A 1 98 ? 15.445 -2.772 3.220 1.00 87.50 98 GLY A C 1
ATOM 797 O O . GLY A 1 98 ? 15.989 -2.882 2.125 1.00 87.50 98 GLY A O 1
ATOM 798 N N . ASP A 1 99 ? 15.336 -3.780 4.085 1.00 85.31 99 ASP A N 1
ATOM 799 C CA . ASP A 1 99 ? 16.057 -5.049 3.929 1.00 85.31 99 ASP A CA 1
ATOM 800 C C . ASP A 1 99 ? 15.265 -6.113 3.151 1.00 85.31 99 ASP A C 1
ATOM 802 O O . ASP A 1 99 ? 15.808 -7.140 2.751 1.00 85.31 99 ASP A O 1
ATOM 806 N N . LYS A 1 100 ? 13.958 -5.900 2.941 1.00 92.44 100 LYS A N 1
ATOM 807 C CA . LYS A 1 100 ? 13.048 -6.910 2.365 1.00 92.44 100 LYS A CA 1
ATOM 808 C C . LYS A 1 100 ? 12.713 -6.674 0.894 1.00 92.44 100 LYS A C 1
ATOM 810 O O . LYS A 1 100 ? 12.168 -7.561 0.234 1.00 92.44 100 LYS A O 1
ATOM 815 N N . ARG A 1 101 ? 12.987 -5.479 0.371 1.00 94.00 101 ARG A N 1
ATOM 816 C CA . ARG A 1 101 ? 12.649 -5.114 -1.008 1.00 94.00 101 ARG A CA 1
ATOM 817 C C . ARG A 1 101 ? 13.704 -5.623 -1.997 1.00 94.00 101 ARG A C 1
ATOM 819 O O . ARG A 1 101 ? 14.893 -5.414 -1.771 1.00 94.00 101 ARG A O 1
ATOM 826 N N . PRO A 1 102 ? 13.302 -6.222 -3.134 1.00 93.56 102 PRO A N 1
ATOM 827 C CA . PRO A 1 102 ? 14.250 -6.621 -4.169 1.00 93.56 102 PRO A CA 1
ATOM 828 C C . PRO A 1 102 ? 15.005 -5.419 -4.749 1.00 93.56 102 PRO A C 1
ATOM 830 O O . PRO A 1 102 ? 14.401 -4.383 -5.031 1.00 93.56 102 PRO A O 1
ATOM 833 N N . SER A 1 103 ? 16.304 -5.571 -5.014 1.00 92.94 103 SER A N 1
ATOM 834 C CA . SER A 1 103 ? 17.179 -4.482 -5.484 1.00 92.94 103 SER A CA 1
ATOM 835 C C . SER A 1 103 ? 16.664 -3.778 -6.749 1.00 92.94 103 SER A C 1
ATOM 837 O O . SER A 1 103 ? 16.658 -2.550 -6.828 1.00 92.94 103 SER A O 1
ATOM 839 N N . PHE A 1 104 ? 16.120 -4.531 -7.710 1.00 90.50 104 PHE A N 1
ATOM 840 C CA . PHE A 1 104 ? 15.547 -3.990 -8.951 1.00 90.50 104 PHE A CA 1
ATOM 841 C C . PHE A 1 104 ? 14.267 -3.154 -8.744 1.00 90.50 104 PHE A C 1
ATOM 843 O O . PHE A 1 104 ? 13.794 -2.500 -9.674 1.00 90.50 104 PHE A O 1
ATOM 850 N N . ARG A 1 105 ? 13.676 -3.162 -7.541 1.00 90.94 105 ARG A N 1
ATOM 851 C CA . ARG A 1 105 ? 12.497 -2.355 -7.186 1.00 90.94 105 ARG A CA 1
ATOM 852 C C . ARG A 1 105 ? 12.832 -1.027 -6.514 1.00 90.94 105 ARG A C 1
ATOM 854 O O . ARG A 1 105 ? 11.930 -0.202 -6.356 1.00 90.94 105 ARG A O 1
ATOM 861 N N . LEU A 1 106 ? 14.095 -0.804 -6.150 1.00 89.44 106 LEU A N 1
ATOM 862 C CA . LEU A 1 106 ? 14.529 0.347 -5.351 1.00 89.44 106 LEU A CA 1
ATOM 863 C C . LEU A 1 106 ? 14.540 1.677 -6.122 1.00 89.44 106 LEU A C 1
ATOM 865 O O . LEU A 1 106 ? 14.675 2.731 -5.514 1.00 89.44 106 LEU A O 1
ATOM 869 N N . SER A 1 107 ? 14.316 1.653 -7.440 1.00 88.69 107 SER A N 1
ATOM 870 C CA . SER A 1 107 ? 14.200 2.856 -8.277 1.00 88.69 107 SER A CA 1
ATOM 871 C C . SER A 1 107 ? 12.982 3.731 -7.964 1.00 88.69 107 SER A C 1
ATOM 873 O O . SER A 1 107 ? 12.928 4.872 -8.415 1.00 88.69 107 SER A O 1
ATOM 875 N N . LYS A 1 108 ? 11.997 3.213 -7.218 1.00 88.56 108 LYS A N 1
ATOM 876 C CA . LYS A 1 108 ? 10.838 3.965 -6.719 1.00 88.56 108 LYS A CA 1
ATOM 877 C C . LYS A 1 108 ? 10.649 3.714 -5.230 1.00 88.56 108 LYS A C 1
ATOM 879 O O . LYS A 1 108 ? 10.797 2.579 -4.768 1.00 88.56 108 LYS A O 1
ATOM 884 N N . GLY A 1 109 ? 10.276 4.749 -4.492 1.00 86.94 109 GLY A N 1
ATOM 885 C CA . GLY A 1 109 ? 10.072 4.709 -3.046 1.00 86.94 109 GLY A CA 1
ATOM 886 C C . GLY A 1 109 ? 8.639 5.031 -2.646 1.00 86.94 109 GLY A C 1
ATOM 887 O O . GLY A 1 109 ? 7.816 5.387 -3.483 1.00 86.94 109 GLY A O 1
ATOM 888 N N . ILE A 1 110 ? 8.347 4.889 -1.359 1.00 87.00 110 ILE A N 1
ATOM 889 C CA . ILE A 1 110 ? 7.174 5.507 -0.733 1.00 87.00 110 ILE A CA 1
ATOM 890 C C . ILE A 1 110 ? 7.617 6.835 -0.114 1.00 87.00 110 ILE A C 1
ATOM 892 O O . ILE A 1 110 ? 8.800 7.002 0.180 1.00 87.00 110 ILE A O 1
ATOM 896 N N . GLN A 1 111 ? 6.688 7.766 0.099 1.00 76.44 111 GLN A N 1
ATOM 897 C CA . GLN A 1 111 ? 7.005 9.036 0.748 1.00 76.44 111 GLN A CA 1
ATOM 898 C C . GLN A 1 111 ? 7.515 8.775 2.175 1.00 76.44 111 GLN A C 1
ATOM 900 O O . GLN A 1 111 ? 6.786 8.264 3.023 1.00 76.44 111 GLN A O 1
ATOM 905 N N . CYS A 1 112 ? 8.796 9.058 2.418 1.00 66.06 112 CYS A N 1
ATOM 906 C CA . CYS A 1 112 ? 9.447 8.748 3.687 1.00 66.06 112 CYS A CA 1
ATOM 907 C C . CYS A 1 112 ? 9.163 9.804 4.761 1.00 66.06 112 CYS A C 1
ATOM 909 O O . CYS A 1 112 ? 8.868 10.971 4.486 1.00 66.06 112 CYS A O 1
ATOM 911 N N . ALA A 1 113 ? 9.346 9.369 6.009 1.00 57.44 113 ALA A N 1
ATOM 912 C CA . ALA A 1 113 ? 9.174 10.143 7.233 1.00 57.44 113 ALA A CA 1
ATOM 913 C C . ALA A 1 113 ? 10.011 11.433 7.307 1.00 57.44 113 ALA A C 1
ATOM 915 O O . ALA A 1 113 ? 9.776 12.245 8.195 1.00 57.44 113 ALA A O 1
ATOM 916 N N . ASP A 1 114 ? 11.002 11.611 6.437 1.00 54.97 114 ASP A N 1
ATOM 917 C CA . ASP A 1 114 ? 11.900 12.770 6.442 1.00 54.97 114 ASP A CA 1
ATOM 918 C C . ASP A 1 114 ? 11.487 13.853 5.442 1.00 54.97 114 ASP A C 1
ATOM 920 O O . ASP A 1 114 ? 12.099 14.917 5.393 1.00 54.97 114 ASP A O 1
ATOM 924 N N . SER A 1 115 ? 10.402 13.623 4.695 1.00 59.22 115 SER A N 1
ATOM 925 C CA . SER A 1 115 ? 9.715 14.701 3.988 1.00 59.22 115 SER A CA 1
ATOM 926 C C . SER A 1 115 ? 9.073 15.667 4.995 1.00 59.22 115 SER A C 1
ATOM 928 O O . SER A 1 115 ? 8.698 15.268 6.097 1.00 59.22 115 SER A O 1
ATOM 930 N N . ALA A 1 116 ? 8.886 16.936 4.617 1.00 59.00 116 ALA A N 1
ATOM 931 C CA . ALA A 1 116 ? 8.204 17.958 5.430 1.00 59.00 116 ALA A CA 1
ATOM 932 C C . ALA A 1 116 ? 6.716 17.639 5.734 1.00 59.00 116 ALA A C 1
ATOM 934 O O . ALA A 1 116 ? 5.981 18.464 6.271 1.00 59.00 116 ALA A O 1
ATOM 935 N N . CYS A 1 117 ? 6.264 16.437 5.378 1.00 64.75 117 CYS A N 1
ATOM 936 C CA . CYS A 1 117 ? 4.922 15.940 5.571 1.00 64.75 117 CYS A CA 1
ATOM 937 C C . CYS A 1 117 ? 4.694 15.513 7.024 1.00 64.75 117 CYS A C 1
ATOM 939 O O . CYS A 1 117 ? 5.274 14.533 7.492 1.00 64.75 117 CYS A O 1
ATOM 941 N N . ALA A 1 118 ? 3.806 16.205 7.739 1.00 62.50 118 ALA A N 1
ATOM 942 C CA . ALA A 1 118 ? 3.455 15.837 9.111 1.00 62.50 118 ALA A CA 1
ATOM 943 C C . ALA A 1 118 ? 2.713 14.485 9.200 1.00 62.50 118 ALA A C 1
ATOM 945 O O . ALA A 1 118 ? 2.807 13.797 10.218 1.00 62.50 118 ALA A O 1
ATOM 946 N N . GLN A 1 119 ? 1.982 14.098 8.146 1.00 72.12 119 GLN A N 1
ATOM 947 C CA . GLN A 1 119 ? 1.188 12.869 8.089 1.00 72.12 119 GLN A CA 1
ATOM 948 C C . GLN A 1 119 ? 1.243 12.257 6.690 1.00 72.12 119 GLN A C 1
ATOM 950 O O . GLN A 1 119 ? 0.986 12.936 5.702 1.00 72.12 119 GLN A O 1
ATOM 955 N N . THR A 1 120 ? 1.562 10.965 6.606 1.00 85.88 120 THR A N 1
ATOM 956 C CA . THR A 1 120 ? 1.516 10.203 5.348 1.00 85.88 120 THR A CA 1
ATOM 957 C C . THR A 1 120 ? 0.220 9.408 5.290 1.00 85.88 120 THR A C 1
ATOM 959 O O . THR A 1 120 ? -0.213 8.869 6.305 1.00 85.88 120 THR A O 1
ATOM 962 N N . ALA A 1 121 ? -0.401 9.318 4.117 1.00 89.81 121 ALA A N 1
ATOM 963 C CA . ALA A 1 121 ? -1.621 8.547 3.924 1.00 89.81 121 ALA A CA 1
ATOM 964 C C . ALA A 1 121 ? -1.359 7.261 3.129 1.00 89.81 121 ALA A C 1
ATOM 966 O O . ALA A 1 121 ? -0.496 7.216 2.251 1.00 89.81 121 ALA A O 1
ATOM 967 N N . ALA A 1 122 ? -2.142 6.225 3.414 1.00 93.75 122 ALA A N 1
ATOM 968 C CA . ALA A 1 122 ? -2.154 4.965 2.682 1.00 93.75 122 ALA A CA 1
ATOM 969 C C . ALA A 1 122 ? -3.584 4.435 2.537 1.00 93.75 122 ALA A C 1
ATOM 971 O O . ALA A 1 122 ? -4.499 4.867 3.241 1.00 93.75 122 ALA A O 1
ATOM 972 N N . LEU A 1 123 ? -3.774 3.477 1.633 1.00 95.44 123 LEU A N 1
ATOM 973 C CA . LEU A 1 123 ? -5.019 2.720 1.547 1.00 95.44 123 LEU A CA 1
ATOM 974 C C . LEU A 1 123 ? -4.963 1.560 2.546 1.00 95.44 123 LEU A C 1
ATOM 976 O O . LEU A 1 123 ? -4.014 0.778 2.516 1.00 95.44 123 LEU A O 1
ATOM 980 N N . LEU A 1 124 ? -5.980 1.435 3.390 1.00 95.50 124 LEU A N 1
ATOM 981 C CA . LEU A 1 124 ? -6.207 0.289 4.262 1.00 95.50 124 LEU A CA 1
ATOM 982 C C . LEU A 1 124 ? -7.216 -0.645 3.592 1.00 95.50 124 LEU A C 1
ATOM 984 O O . LEU A 1 124 ? -8.322 -0.216 3.247 1.00 95.50 124 LEU A O 1
ATOM 988 N N . LEU A 1 125 ? -6.826 -1.900 3.395 1.00 94.31 125 LEU A N 1
ATOM 989 C CA . LEU A 1 125 ? -7.660 -2.943 2.799 1.00 94.31 125 LEU A CA 1
ATOM 990 C C . LEU A 1 125 ? -7.605 -4.217 3.649 1.00 94.31 125 LEU A C 1
ATOM 992 O O . LEU A 1 125 ? -6.595 -4.424 4.317 1.00 94.31 125 LEU A O 1
ATOM 996 N N . PRO A 1 126 ? -8.605 -5.106 3.560 1.00 92.69 126 PRO A N 1
ATOM 997 C CA . PRO A 1 126 ? -8.488 -6.449 4.115 1.00 92.69 126 PRO A CA 1
ATOM 998 C C . PRO A 1 126 ? -7.306 -7.208 3.500 1.00 92.69 126 PRO A C 1
ATOM 1000 O O . PRO A 1 126 ? -7.009 -7.072 2.308 1.00 92.69 126 PRO A O 1
ATOM 1003 N N . ASP A 1 127 ? -6.644 -8.038 4.300 1.00 92.94 127 ASP A N 1
ATOM 1004 C CA . ASP A 1 127 ? -5.645 -8.977 3.802 1.00 92.94 127 ASP A CA 1
ATOM 1005 C C . ASP A 1 127 ? -6.316 -10.219 3.202 1.00 92.94 127 ASP A C 1
ATOM 1007 O O . ASP A 1 127 ? -6.671 -11.161 3.910 1.00 92.94 127 ASP A O 1
ATOM 1011 N N . TYR A 1 128 ? -6.443 -10.252 1.876 1.00 91.44 128 TYR A N 1
ATOM 1012 C CA . TYR A 1 128 ? -7.056 -11.377 1.162 1.00 91.44 128 TYR A CA 1
ATOM 1013 C C . TYR A 1 128 ? -6.212 -12.662 1.143 1.00 91.44 128 TYR A C 1
ATOM 1015 O O . TYR A 1 128 ? -6.689 -13.689 0.670 1.00 91.44 128 TYR A O 1
ATOM 1023 N N . CYS A 1 129 ? -4.977 -12.650 1.654 1.00 90.00 129 CYS A N 1
ATOM 1024 C CA . CYS A 1 129 ? -4.227 -13.890 1.882 1.00 90.00 129 CYS A CA 1
ATOM 1025 C C . CYS A 1 129 ? -4.624 -14.580 3.198 1.00 90.00 129 CYS A C 1
ATOM 1027 O O . CYS A 1 129 ? -4.151 -15.680 3.481 1.00 90.00 129 CYS A O 1
ATOM 1029 N N . CYS A 1 130 ? -5.456 -13.936 4.018 1.00 84.62 130 CYS A N 1
ATOM 1030 C CA . CYS A 1 130 ? -5.917 -14.450 5.295 1.00 84.62 130 CYS A CA 1
ATOM 1031 C C . CYS A 1 130 ? -7.407 -14.797 5.215 1.00 84.62 130 CYS A C 1
ATOM 1033 O O . CYS A 1 130 ? -8.228 -13.968 4.836 1.00 84.62 130 CYS A O 1
ATOM 1035 N N . LEU A 1 131 ? -7.782 -16.001 5.658 1.00 81.94 131 LEU A N 1
ATOM 1036 C CA . LEU A 1 131 ? -9.196 -16.352 5.821 1.00 81.94 131 LEU A CA 1
ATOM 1037 C C . LEU A 1 131 ? -9.866 -15.419 6.853 1.00 81.94 131 LEU A C 1
ATOM 1039 O O . LEU A 1 131 ? -9.314 -15.274 7.959 1.00 81.94 131 LEU A O 1
ATOM 1043 N N . PRO A 1 132 ? -11.038 -14.829 6.538 1.00 76.44 132 PRO A N 1
ATOM 1044 C CA . PRO A 1 132 ? -11.857 -14.079 7.486 1.00 76.44 132 PRO A CA 1
ATOM 1045 C C . PRO A 1 132 ? -12.160 -14.891 8.746 1.00 76.44 132 PRO A C 1
ATOM 1047 O O . PRO A 1 132 ? -12.356 -16.100 8.665 1.00 76.44 132 PRO A O 1
ATOM 1050 N N . GLN A 1 133 ? -12.239 -14.235 9.909 1.00 72.94 133 GLN A N 1
ATOM 1051 C CA . GLN A 1 133 ? -12.413 -14.927 11.194 1.00 72.94 133 GLN A CA 1
ATOM 1052 C C . GLN A 1 133 ? -13.659 -15.826 11.210 1.00 72.94 133 GLN A C 1
ATOM 1054 O O . GLN A 1 133 ? -13.549 -16.981 11.597 1.00 72.94 133 GLN A O 1
ATOM 1059 N N . HIS A 1 134 ? -14.790 -15.338 10.691 1.00 75.75 134 HIS A N 1
ATOM 1060 C CA . HIS A 1 134 ? -16.037 -16.105 10.619 1.00 75.75 134 HIS A CA 1
ATOM 1061 C C . HIS A 1 134 ? -15.941 -17.351 9.723 1.00 75.75 134 HIS A C 1
ATOM 1063 O O . HIS A 1 134 ? -16.722 -18.274 9.894 1.00 75.75 134 HIS A O 1
ATOM 1069 N N . LEU A 1 135 ? -14.984 -17.401 8.785 1.00 74.81 135 LEU A N 1
ATOM 1070 C CA . LEU A 1 135 ? -14.721 -18.583 7.957 1.00 74.81 135 LEU A CA 1
ATOM 1071 C C . LEU A 1 135 ? -13.724 -19.554 8.601 1.00 74.81 135 LEU A C 1
ATOM 1073 O O . LEU A 1 135 ? -13.633 -20.704 8.185 1.00 74.81 135 LEU A O 1
ATOM 1077 N N . ARG A 1 136 ? -12.969 -19.121 9.619 1.00 69.06 136 ARG A N 1
ATOM 1078 C CA . ARG A 1 136 ? -12.030 -19.997 10.342 1.00 69.06 136 ARG A CA 1
ATOM 1079 C C . ARG A 1 136 ? -12.746 -20.977 11.263 1.00 69.06 136 ARG A C 1
ATOM 1081 O O . ARG A 1 136 ? -12.175 -22.026 11.551 1.00 69.06 136 ARG A O 1
ATOM 1088 N N . ASP A 1 137 ? -13.963 -20.645 11.680 1.00 65.81 137 ASP A N 1
ATOM 1089 C CA . ASP 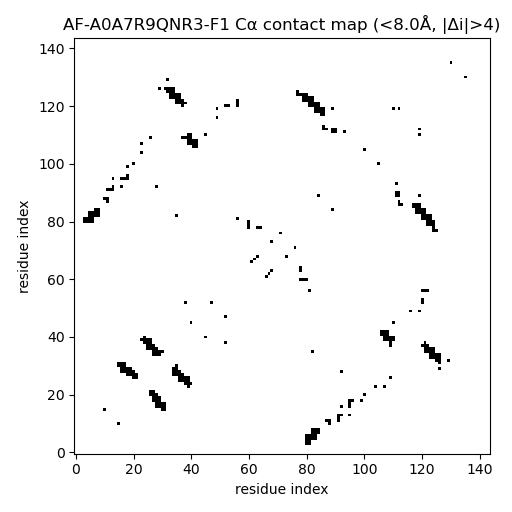A 1 137 ? -14.777 -21.477 12.566 1.00 65.81 137 ASP A CA 1
ATOM 1090 C C . ASP A 1 137 ? -15.418 -22.664 11.818 1.00 65.81 137 ASP A C 1
ATOM 1092 O O . ASP A 1 137 ? -15.753 -23.667 12.437 1.00 65.81 137 ASP A O 1
ATOM 1096 N N . PHE A 1 138 ? -15.463 -22.636 10.477 1.00 62.34 138 PHE A N 1
ATOM 1097 C CA . PHE A 1 138 ? -15.888 -23.764 9.627 1.00 62.34 138 PHE A CA 1
ATOM 1098 C C . PHE A 1 138 ? -14.797 -24.842 9.453 1.00 62.34 138 PHE A C 1
ATOM 1100 O O . PHE A 1 138 ? -14.748 -25.548 8.450 1.00 62.34 138 PHE A O 1
ATOM 1107 N N . ARG A 1 139 ? -13.880 -24.976 10.420 1.00 55.75 139 ARG A N 1
ATOM 1108 C CA . ARG A 1 139 ? -12.734 -25.905 10.367 1.00 55.75 139 ARG A CA 1
ATOM 1109 C C . ARG A 1 139 ? -13.079 -27.382 10.579 1.00 55.75 139 ARG A C 1
ATOM 1111 O O . ARG A 1 139 ? -12.168 -28.201 10.663 1.00 55.75 139 ARG A O 1
ATOM 1118 N N . THR A 1 140 ? -14.351 -27.742 10.638 1.00 57.56 140 THR A N 1
ATOM 1119 C CA . THR A 1 140 ? -14.792 -29.126 10.816 1.00 57.56 140 THR A CA 1
ATOM 1120 C C . THR A 1 140 ? -15.605 -29.561 9.605 1.00 57.56 140 THR A C 1
ATOM 1122 O O . THR A 1 140 ? -16.723 -29.097 9.420 1.00 57.56 140 THR A O 1
ATOM 1125 N N . GLU A 1 141 ? -15.008 -30.466 8.825 1.00 59.25 141 GLU A N 1
ATOM 1126 C CA . GLU A 1 141 ? -15.627 -31.262 7.753 1.00 59.25 141 GLU A CA 1
ATOM 1127 C C . GLU A 1 141 ? -15.817 -30.532 6.411 1.00 59.25 141 GLU A C 1
ATOM 1129 O O . GLU A 1 141 ? -16.879 -30.021 6.066 1.00 59.25 141 GLU A O 1
ATOM 1134 N N . GLY A 1 142 ? -14.749 -30.527 5.604 1.00 57.12 142 GLY A N 1
ATOM 1135 C CA . GLY A 1 142 ? -14.905 -30.427 4.150 1.00 57.12 142 GLY A CA 1
ATOM 1136 C C . GLY A 1 142 ? -15.543 -31.711 3.594 1.00 57.12 142 GLY A C 1
ATOM 1137 O O . GLY A 1 142 ? -15.462 -32.749 4.255 1.00 57.12 142 GLY A O 1
ATOM 1138 N N . PRO A 1 143 ? -16.171 -31.672 2.404 1.00 60.19 143 PRO A N 1
ATOM 1139 C CA . PRO A 1 143 ? -16.785 -32.860 1.821 1.00 60.19 143 PRO A CA 1
ATOM 1140 C C . PRO A 1 143 ? -15.706 -33.917 1.542 1.00 60.19 143 PRO A C 1
ATOM 1142 O O . PRO A 1 143 ? -14.695 -33.608 0.906 1.00 60.19 143 PRO A O 1
ATOM 1145 N N . ILE A 1 144 ? -15.921 -35.128 2.067 1.00 51.84 144 ILE A N 1
ATOM 1146 C CA . ILE A 1 144 ? -15.184 -36.350 1.703 1.00 51.84 144 ILE A CA 1
ATOM 1147 C C . ILE A 1 144 ? -15.565 -36.745 0.276 1.00 51.84 144 ILE A C 1
ATOM 1149 O O . ILE A 1 144 ? -16.776 -36.671 -0.038 1.00 51.84 144 ILE A O 1
#

InterPro domains:
  IPR009286 Inositol-pentakisphosphate 2-kinase [PF06090] (19-134)
  IPR043001 Inositol-pentakisphosphate 2-kinase, N-terminal lobe [G3DSA:3.30.200.110] (6-137)

Nearest PDB structures (foldseek):
  2xao-assembly1_A  TM=7.110E-01  e=4.201E-06  Arabidopsis thaliana
  4aqk-assembly1_A  TM=7.499E-01  e=1.544E-05  Arabidopsis thaliana
  4lv7-assembly1_A  TM=7.104E-01  e=1.859E-05  Arabidopsis thaliana
  4axf-assembly1_A  TM=6.548E-01  e=8.837E-06  Arabidopsis thaliana
  6gfh-assembly2_B  TM=6.480E-01  e=9.402E-06  Arabidopsis thaliana

Radius of gyration: 16.73 Å; Cα contacts (8 Å, |Δi|>4): 190; chains: 1; bounding box: 39×54×30 Å

Organism: NCBI:txid1979941

Secondary structure (DSSP, 8-state):
-----EEE----SSTT-EEEEE-SSEEEEE-SSEEEEEEPB-GGGTT--HHHHHHHHHHHHHHIIIIIHHHS-GGG--PPEEEEE-HHHHHHHHHHHHTTS-GGGTTSB---TTSS-S-EEEEEEE-TTS--HHHHTT-S----

pLDDT: mean 83.15, std 13.6, range [36.44, 97.12]